Protein AF-A0A6P2EYE4-F1 (afdb_monomer_lite)

Structure (mmCIF, N/CA/C/O backbone):
data_AF-A0A6P2EYE4-F1
#
_entry.id   AF-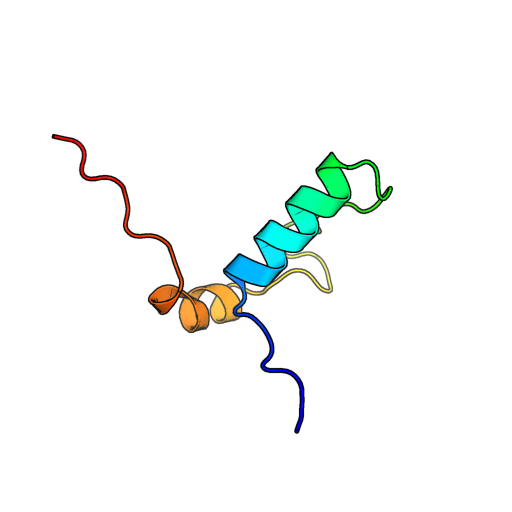A0A6P2EYE4-F1
#
loop_
_atom_site.group_PDB
_atom_site.id
_atom_site.type_symbol
_atom_site.label_atom_id
_atom_site.label_alt_id
_atom_site.label_comp_id
_atom_site.label_asym_id
_atom_site.label_entity_id
_atom_site.label_seq_id
_atom_site.pdbx_PDB_ins_code
_atom_site.Cartn_x
_atom_site.Cartn_y
_atom_site.Cartn_z
_atom_site.occupancy
_atom_site.B_iso_or_equiv
_atom_site.auth_seq_id
_atom_site.auth_comp_id
_atom_site.auth_asym_id
_atom_site.auth_atom_id
_atom_site.pdbx_PDB_model_num
ATOM 1 N N . MET A 1 1 ? 2.221 -26.936 -7.922 1.00 52.12 1 MET A N 1
ATOM 2 C CA . MET A 1 1 ? 2.636 -25.641 -8.511 1.00 52.12 1 MET A CA 1
ATOM 3 C C . MET A 1 1 ? 2.445 -24.554 -7.462 1.00 52.12 1 MET A C 1
ATOM 5 O O . MET A 1 1 ? 1.332 -24.463 -6.953 1.00 52.12 1 MET A O 1
ATOM 9 N N . PRO A 1 2 ? 3.471 -23.781 -7.061 1.00 52.25 2 PRO A N 1
ATOM 10 C CA . PRO A 1 2 ? 3.274 -22.721 -6.076 1.00 52.25 2 PRO A CA 1
ATOM 11 C C . PRO A 1 2 ? 2.291 -21.684 -6.635 1.00 52.25 2 PRO A C 1
ATOM 13 O O . PRO A 1 2 ? 2.445 -21.229 -7.768 1.00 52.25 2 PRO A O 1
ATOM 16 N N . ALA A 1 3 ? 1.262 -21.335 -5.857 1.00 62.09 3 ALA A N 1
ATOM 17 C CA . ALA A 1 3 ? 0.296 -20.310 -6.236 1.00 62.09 3 ALA A CA 1
ATOM 18 C C . ALA A 1 3 ? 1.043 -19.023 -6.616 1.00 62.09 3 ALA A C 1
ATOM 20 O O . ALA A 1 3 ? 1.864 -18.521 -5.841 1.00 62.09 3 ALA A O 1
ATOM 21 N N . LYS A 1 4 ? 0.794 -18.507 -7.825 1.00 71.06 4 LYS A N 1
ATOM 22 C CA . LYS A 1 4 ? 1.454 -17.304 -8.341 1.00 71.06 4 LYS A CA 1
ATOM 23 C C . LYS A 1 4 ? 1.199 -16.154 -7.365 1.00 71.06 4 LYS A C 1
ATOM 25 O O . LYS A 1 4 ? 0.068 -15.684 -7.238 1.00 71.06 4 LYS A O 1
ATOM 30 N N . ARG A 1 5 ? 2.241 -15.734 -6.639 1.00 72.50 5 ARG A N 1
ATOM 31 C CA . ARG A 1 5 ? 2.145 -14.633 -5.674 1.00 72.50 5 ARG A CA 1
ATOM 32 C C . ARG A 1 5 ? 1.729 -13.378 -6.439 1.00 72.50 5 ARG A C 1
ATOM 34 O O . ARG A 1 5 ? 2.374 -13.004 -7.418 1.00 72.50 5 ARG A O 1
ATOM 41 N N . LYS A 1 6 ? 0.618 -12.766 -6.028 1.00 83.62 6 LYS A N 1
ATOM 42 C CA . LYS A 1 6 ? 0.132 -11.517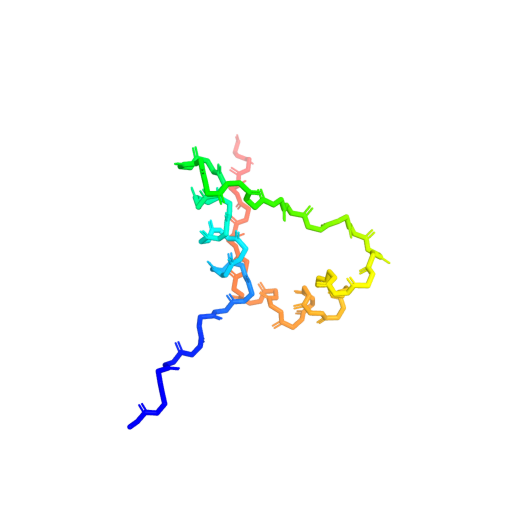 -6.624 1.00 83.62 6 LYS A CA 1
ATOM 43 C C . LYS A 1 6 ? 1.160 -10.403 -6.365 1.00 83.62 6 LYS A C 1
ATOM 45 O O . LYS A 1 6 ? 1.877 -10.446 -5.363 1.00 83.62 6 LYS A O 1
ATOM 50 N N . GLY A 1 7 ? 1.247 -9.430 -7.276 1.00 90.44 7 GLY A N 1
ATOM 51 C CA . GLY A 1 7 ? 2.165 -8.289 -7.157 1.00 90.44 7 GLY A CA 1
ATOM 52 C C . GLY A 1 7 ? 1.872 -7.409 -5.934 1.00 90.44 7 GLY A C 1
ATOM 53 O O . GLY A 1 7 ? 0.805 -7.518 -5.327 1.00 90.44 7 GLY A O 1
ATOM 54 N N . LEU A 1 8 ? 2.806 -6.518 -5.582 1.00 92.50 8 LEU A N 1
ATOM 55 C CA . LEU A 1 8 ? 2.722 -5.684 -4.374 1.00 92.50 8 LEU A CA 1
ATOM 56 C C . LEU A 1 8 ? 1.395 -4.916 -4.277 1.00 92.50 8 LEU A C 1
ATOM 58 O O . LEU A 1 8 ? 0.685 -5.050 -3.282 1.00 92.50 8 LEU A O 1
ATOM 62 N N . TYR A 1 9 ? 1.015 -4.182 -5.326 1.00 92.31 9 TYR A N 1
ATOM 63 C CA . TYR A 1 9 ? -0.229 -3.405 -5.338 1.00 92.31 9 TYR A CA 1
ATOM 64 C C . TYR A 1 9 ? -1.483 -4.274 -5.205 1.00 92.31 9 TYR A C 1
ATOM 66 O O . TYR A 1 9 ? -2.427 -3.887 -4.520 1.00 92.31 9 TYR A O 1
ATOM 74 N N . ALA A 1 10 ? -1.487 -5.473 -5.791 1.00 92.62 10 ALA A N 1
ATOM 75 C CA . ALA A 1 10 ? -2.604 -6.404 -5.653 1.00 92.62 10 ALA A CA 1
ATOM 76 C C . ALA A 1 10 ? -2.745 -6.916 -4.209 1.00 92.62 10 ALA A C 1
ATOM 78 O O . ALA A 1 10 ? -3.862 -7.084 -3.721 1.00 92.62 10 ALA A O 1
ATOM 79 N N . ASN A 1 11 ? -1.628 -7.118 -3.504 1.00 92.12 11 ASN A N 1
ATOM 80 C CA . ASN A 1 11 ? -1.643 -7.506 -2.093 1.00 92.12 11 ASN A CA 1
ATOM 81 C C . ASN A 1 11 ? -2.097 -6.351 -1.192 1.00 92.12 11 ASN A C 1
ATOM 83 O O . ASN A 1 11 ? -2.890 -6.574 -0.277 1.00 92.12 11 ASN A O 1
ATOM 87 N N . ILE A 1 12 ? -1.637 -5.124 -1.468 1.00 93.12 12 ILE A N 1
ATOM 88 C CA . ILE A 1 12 ? -2.074 -3.919 -0.749 1.00 93.12 12 ILE A CA 1
ATOM 89 C C . ILE A 1 12 ? -3.585 -3.729 -0.914 1.00 93.12 12 ILE A C 1
ATOM 91 O O . ILE A 1 12 ? -4.280 -3.586 0.088 1.00 93.12 12 ILE A O 1
ATOM 95 N N . HIS A 1 13 ? -4.102 -3.821 -2.143 1.00 92.94 13 HIS A N 1
ATOM 96 C CA . HIS A 1 13 ? -5.535 -3.718 -2.424 1.00 92.94 13 HIS A CA 1
ATOM 97 C C . HIS A 1 13 ? -6.334 -4.821 -1.720 1.00 92.94 13 HIS A C 1
ATOM 99 O O . HIS A 1 13 ? -7.324 -4.546 -1.054 1.00 92.94 13 HIS A O 1
ATOM 105 N N . ALA A 1 14 ? -5.886 -6.078 -1.799 1.00 93.69 14 ALA A N 1
ATOM 106 C CA . ALA A 1 14 ? -6.557 -7.182 -1.113 1.00 93.69 14 ALA A CA 1
ATOM 107 C C . ALA A 1 14 ? -6.618 -6.969 0.407 1.00 93.69 14 ALA A C 1
ATOM 109 O O . ALA A 1 14 ? -7.623 -7.292 1.034 1.00 93.69 14 ALA A O 1
ATOM 110 N N . LYS A 1 15 ? -5.558 -6.416 1.008 1.00 94.00 15 LYS A N 1
ATOM 111 C CA . LYS A 1 15 ? -5.559 -6.066 2.429 1.00 94.00 15 LYS A CA 1
ATOM 112 C C . LYS A 1 15 ? -6.508 -4.904 2.726 1.00 94.00 15 LYS A C 1
ATOM 114 O O . LYS A 1 15 ? -7.252 -4.991 3.692 1.00 94.00 15 LYS A O 1
ATOM 119 N N . GLN A 1 16 ? -6.514 -3.854 1.906 1.00 94.62 16 GLN A N 1
ATOM 120 C CA . GLN A 1 16 ? -7.454 -2.736 2.051 1.00 94.62 16 GLN A CA 1
ATOM 121 C C . GLN A 1 16 ? -8.909 -3.214 2.032 1.00 94.62 16 GLN A C 1
ATOM 123 O O . GLN A 1 16 ? -9.679 -2.816 2.900 1.00 94.62 16 GLN A O 1
ATOM 128 N N . GLU A 1 17 ? -9.260 -4.127 1.124 1.00 95.81 17 GLU A N 1
ATOM 129 C CA . GLU A 1 17 ? -10.606 -4.706 1.081 1.00 95.81 17 GLU A CA 1
ATOM 130 C C . GLU A 1 17 ? -10.922 -5.512 2.346 1.00 95.81 17 GLU A C 1
ATOM 132 O O . GLU A 1 17 ? -11.985 -5.326 2.928 1.00 95.81 17 GLU A O 1
ATOM 137 N N . ARG A 1 18 ? -10.000 -6.344 2.854 1.00 97.00 18 ARG A N 1
ATOM 138 C CA . ARG A 1 18 ? -10.226 -7.055 4.130 1.00 97.00 18 ARG A CA 1
ATOM 139 C C . ARG A 1 18 ? -10.482 -6.097 5.294 1.00 97.00 18 ARG A C 1
ATOM 141 O O . ARG A 1 18 ? -11.418 -6.309 6.059 1.00 97.00 18 ARG A O 1
ATOM 148 N N . ILE A 1 19 ? -9.694 -5.024 5.384 1.00 95.94 19 ILE A N 1
ATOM 149 C CA . ILE A 1 19 ? -9.865 -3.980 6.404 1.00 95.94 19 ILE A CA 1
ATOM 150 C C . ILE A 1 19 ? -11.244 -3.330 6.262 1.00 95.94 19 ILE A C 1
ATOM 152 O O . ILE A 1 19 ? -11.963 -3.190 7.247 1.00 95.94 19 ILE A O 1
ATOM 156 N N . LYS A 1 20 ? -11.640 -2.993 5.032 1.00 95.94 20 LYS A N 1
ATOM 157 C CA . LYS A 1 20 ? -12.951 -2.414 4.718 1.00 95.94 20 LYS A CA 1
ATOM 158 C C . LYS A 1 20 ? -14.108 -3.352 5.077 1.00 95.94 20 LYS A C 1
ATOM 160 O O . LYS A 1 20 ? -15.140 -2.883 5.542 1.00 95.94 20 LYS A O 1
ATOM 165 N N . HIS A 1 21 ? -13.928 -4.659 4.902 1.00 97.06 21 HIS A N 1
ATOM 166 C CA . HIS A 1 21 ? -14.890 -5.689 5.300 1.00 97.06 21 HIS A CA 1
ATOM 167 C C . HIS A 1 21 ? -14.891 -5.995 6.807 1.00 97.06 21 HIS A C 1
ATOM 169 O O . HIS A 1 21 ? -15.644 -6.861 7.244 1.00 97.06 21 HIS A O 1
ATOM 175 N N . GLY A 1 22 ? -14.084 -5.297 7.611 1.00 96.12 22 GLY A N 1
ATOM 176 C CA . GLY A 1 22 ? -14.104 -5.430 9.066 1.00 96.12 22 GLY A CA 1
ATOM 177 C C . GLY A 1 22 ? -13.200 -6.534 9.610 1.00 96.12 22 GLY A C 1
ATOM 178 O O . GLY A 1 22 ? -13.468 -7.063 10.682 1.00 96.12 22 GLY A O 1
ATOM 179 N N . SER A 1 23 ? -12.104 -6.876 8.925 1.00 94.88 23 SER A N 1
ATOM 180 C CA . SER A 1 23 ? -11.173 -7.914 9.397 1.00 94.88 23 SER A CA 1
ATOM 181 C C . SER A 1 23 ? -10.392 -7.561 10.674 1.00 94.88 23 SER A C 1
ATOM 183 O O . SER A 1 23 ? -9.568 -8.361 11.106 1.00 94.88 23 SER A O 1
ATOM 185 N N . GLY A 1 24 ? -10.550 -6.353 11.232 1.00 93.88 24 GLY A N 1
ATOM 186 C CA . GLY A 1 24 ? -9.777 -5.869 12.387 1.00 93.88 24 GLY A CA 1
ATOM 187 C C . GLY A 1 24 ? -8.280 -5.647 12.112 1.00 93.88 24 GLY A C 1
ATOM 188 O O . GLY A 1 24 ? -7.523 -5.324 13.023 1.00 93.88 24 GLY A O 1
ATOM 189 N N . GLU A 1 25 ? -7.829 -5.814 10.863 1.00 94.50 25 GLU A N 1
ATOM 190 C CA . GLU A 1 25 ? -6.452 -5.518 10.459 1.00 94.50 25 GLU A CA 1
ATOM 191 C C . GLU A 1 25 ? -6.266 -4.004 10.245 1.00 94.50 25 GLU A C 1
ATOM 193 O O . GLU A 1 25 ? -7.210 -3.272 9.949 1.00 94.50 25 GLU A O 1
ATOM 198 N N . HIS A 1 26 ? -5.017 -3.532 10.288 1.00 93.38 26 HIS A N 1
ATOM 199 C CA . HIS A 1 26 ? -4.663 -2.170 9.881 1.00 93.38 26 HIS A CA 1
ATOM 200 C C . HIS A 1 26 ? -3.503 -2.163 8.885 1.00 93.38 26 HIS A C 1
ATOM 202 O O . HIS A 1 26 ? -2.675 -3.088 8.830 1.00 93.38 26 HIS A O 1
ATOM 208 N N . MET A 1 27 ? -3.434 -1.109 8.069 1.00 93.00 27 MET A N 1
ATOM 209 C CA . MET A 1 27 ? -2.261 -0.873 7.235 1.00 93.00 27 MET A CA 1
ATOM 210 C C . MET A 1 27 ? -1.106 -0.400 8.115 1.00 93.00 27 MET A C 1
ATOM 212 O O . MET A 1 27 ? -1.288 0.434 8.999 1.00 93.00 27 MET A O 1
ATOM 216 N N . ARG A 1 28 ? 0.088 -0.947 7.884 1.00 94.12 28 ARG A N 1
ATOM 217 C CA . ARG A 1 28 ? 1.281 -0.501 8.605 1.00 94.12 28 ARG A CA 1
ATOM 218 C C . ARG A 1 28 ? 1.669 0.895 8.139 1.00 94.12 28 ARG A C 1
ATOM 220 O O . ARG A 1 28 ? 1.536 1.207 6.956 1.00 94.12 28 ARG A O 1
ATOM 227 N N . LYS A 1 29 ? 2.157 1.715 9.070 1.00 90.00 29 LYS A N 1
ATOM 228 C CA . LYS A 1 29 ? 2.654 3.053 8.744 1.00 90.00 29 LYS A CA 1
ATOM 229 C C . LYS A 1 29 ? 3.882 2.932 7.832 1.00 90.00 29 LYS A C 1
ATOM 231 O O . LYS A 1 29 ? 4.709 2.048 8.082 1.00 90.00 29 LYS A O 1
ATOM 236 N N . PRO A 1 30 ? 4.033 3.793 6.816 1.00 89.75 30 PRO A N 1
ATOM 237 C CA . PRO A 1 30 ? 5.278 3.883 6.059 1.00 89.75 30 PRO A CA 1
ATOM 238 C C . PRO A 1 30 ? 6.476 4.026 7.008 1.00 89.75 30 PRO A C 1
ATOM 240 O O . PRO A 1 30 ? 6.383 4.734 8.009 1.00 89.75 30 PRO A O 1
ATOM 243 N N . GLY A 1 31 ? 7.561 3.295 6.747 1.00 87.56 31 GLY A N 1
ATOM 244 C CA . GLY A 1 31 ? 8.761 3.298 7.595 1.00 87.56 31 GLY A CA 1
ATOM 245 C C . GLY A 1 31 ? 8.676 2.472 8.886 1.00 87.56 31 GLY A C 1
ATOM 246 O O . GLY A 1 31 ? 9.683 2.325 9.571 1.00 87.56 31 GLY A O 1
ATOM 247 N N . SER A 1 32 ? 7.519 1.894 9.232 1.00 92.50 32 SER A N 1
ATOM 248 C CA . SER A 1 32 ? 7.433 0.983 10.385 1.00 92.50 32 SER A CA 1
ATOM 249 C C . SER A 1 32 ? 7.972 -0.419 10.053 1.00 92.50 32 SER A C 1
ATOM 251 O O . SER A 1 32 ? 7.855 -0.863 8.905 1.00 92.50 32 SER A O 1
ATOM 253 N N . PRO A 1 33 ? 8.518 -1.158 11.041 1.00 89.56 33 PRO A N 1
ATOM 254 C CA . PRO A 1 33 ? 8.950 -2.538 10.847 1.00 89.56 33 PRO A CA 1
ATOM 255 C C . PRO A 1 33 ? 7.848 -3.399 10.210 1.00 89.56 33 PRO A C 1
ATOM 257 O O . PRO A 1 33 ? 6.739 -3.536 10.734 1.00 89.56 33 PRO A O 1
ATOM 260 N N . GLY A 1 34 ? 8.147 -3.968 9.040 1.00 84.81 34 GLY A N 1
ATOM 261 C CA . GLY A 1 34 ? 7.225 -4.817 8.282 1.00 84.81 34 GLY A CA 1
ATOM 262 C C . GLY A 1 34 ? 6.231 -4.078 7.378 1.00 84.81 34 GLY A C 1
ATOM 263 O O . GLY A 1 34 ? 5.313 -4.727 6.861 1.00 84.81 34 GLY A O 1
ATOM 264 N N . ALA A 1 35 ? 6.360 -2.761 7.198 1.00 92.00 35 ALA A N 1
ATOM 265 C CA . ALA A 1 35 ? 5.749 -2.050 6.077 1.00 92.00 35 ALA A CA 1
ATOM 266 C C . ALA A 1 35 ? 6.527 -2.325 4.772 1.00 92.00 35 ALA A C 1
ATOM 268 O O . ALA A 1 35 ? 7.715 -2.651 4.830 1.00 92.00 35 ALA A O 1
ATOM 269 N N . PRO A 1 36 ? 5.890 -2.206 3.592 1.00 91.06 36 PRO A N 1
ATOM 270 C CA . PRO A 1 36 ? 6.616 -2.250 2.326 1.00 91.06 36 PRO A CA 1
ATOM 271 C C . PRO A 1 36 ? 7.671 -1.136 2.270 1.00 91.06 36 PRO A C 1
ATOM 273 O O . PRO A 1 36 ? 7.378 0.002 2.641 1.00 91.06 36 PRO A O 1
ATOM 276 N N . SER A 1 37 ? 8.879 -1.473 1.815 1.00 91.44 37 SER A N 1
ATOM 277 C CA . SER A 1 37 ? 9.963 -0.508 1.601 1.00 91.44 37 SER A CA 1
ATOM 278 C C . SER A 1 37 ? 9.777 0.263 0.295 1.00 91.44 37 SER A C 1
ATOM 280 O O . SER A 1 37 ? 9.057 -0.187 -0.598 1.00 91.44 37 SER A O 1
ATOM 282 N N . GLU A 1 38 ? 10.474 1.386 0.155 1.00 90.25 38 GLU A N 1
ATOM 283 C CA . GLU A 1 38 ? 10.518 2.170 -1.085 1.00 90.25 38 GLU A CA 1
ATOM 284 C C . GLU A 1 38 ? 10.999 1.329 -2.278 1.00 90.25 38 GLU A C 1
ATOM 286 O O . GLU A 1 38 ? 10.296 1.234 -3.281 1.00 90.25 38 GLU A O 1
ATOM 291 N N . GLU A 1 39 ? 12.068 0.545 -2.103 1.00 89.75 39 GLU A N 1
ATOM 292 C CA . GLU A 1 39 ? 12.532 -0.416 -3.115 1.00 89.75 39 GLU A CA 1
ATOM 293 C C . GLU A 1 39 ? 11.450 -1.422 -3.550 1.00 89.75 39 GLU A C 1
ATOM 295 O O . GLU A 1 39 ? 11.451 -1.918 -4.679 1.00 89.75 39 GLU A O 1
ATOM 300 N N . SER A 1 40 ? 10.533 -1.788 -2.645 1.00 90.75 40 SER A N 1
ATOM 301 C CA . SER A 1 40 ? 9.431 -2.695 -2.982 1.00 90.75 40 SER A CA 1
ATOM 302 C C . SER A 1 40 ? 8.449 -2.021 -3.939 1.00 90.75 40 SER A C 1
ATOM 304 O O . SER A 1 40 ? 7.921 -2.686 -4.833 1.00 90.75 40 SER A O 1
ATOM 306 N N . PHE A 1 41 ? 8.213 -0.718 -3.766 1.00 89.50 41 PHE A N 1
ATOM 307 C CA . PHE A 1 41 ? 7.379 0.079 -4.662 1.00 89.50 41 PHE A CA 1
ATOM 308 C C . PHE A 1 41 ? 8.055 0.304 -6.015 1.00 89.50 41 PHE A C 1
ATOM 310 O O . PHE A 1 41 ? 7.395 0.101 -7.032 1.00 89.50 41 PHE A O 1
ATOM 317 N N . GLU A 1 42 ? 9.358 0.591 -6.045 1.00 90.38 42 GLU A N 1
ATOM 318 C CA . GLU A 1 42 ? 10.136 0.708 -7.290 1.00 90.38 42 GLU A CA 1
ATOM 319 C C . GLU A 1 42 ? 10.080 -0.588 -8.114 1.00 90.38 42 GLU A C 1
ATOM 321 O O . GLU A 1 42 ? 9.715 -0.593 -9.289 1.00 90.38 42 GLU A O 1
ATOM 326 N N . LYS A 1 43 ? 10.320 -1.744 -7.480 1.00 90.31 43 LYS A N 1
ATOM 327 C CA . LYS A 1 43 ? 10.224 -3.057 -8.151 1.00 90.31 43 LYS A CA 1
ATOM 328 C C . LYS A 1 43 ? 8.810 -3.355 -8.661 1.00 90.31 43 LYS A C 1
ATOM 330 O O . LYS A 1 43 ? 8.639 -4.123 -9.611 1.00 90.31 43 LYS A O 1
ATOM 335 N N . ALA A 1 44 ? 7.793 -2.772 -8.031 1.00 89.88 44 ALA A N 1
ATOM 336 C CA . ALA A 1 44 ? 6.391 -2.958 -8.376 1.00 89.88 44 ALA A CA 1
ATOM 337 C C . ALA A 1 44 ? 5.841 -1.902 -9.346 1.00 89.88 44 ALA A C 1
ATOM 339 O O . ALA A 1 44 ? 4.669 -2.010 -9.718 1.00 89.88 44 ALA A O 1
ATOM 340 N N . GLU A 1 45 ? 6.644 -0.936 -9.796 1.00 87.69 45 GLU A N 1
ATOM 341 C CA . GLU A 1 45 ? 6.220 0.171 -10.664 1.00 87.69 45 GLU A CA 1
ATOM 342 C C . GLU A 1 45 ? 5.499 -0.326 -11.927 1.00 87.69 45 GLU A C 1
ATOM 344 O O . GLU A 1 45 ? 4.428 0.159 -12.282 1.00 87.69 45 GLU A O 1
ATOM 349 N N . LYS A 1 46 ? 5.996 -1.409 -12.537 1.00 84.88 46 LYS A N 1
ATOM 350 C CA . LYS A 1 46 ? 5.381 -2.052 -13.716 1.00 84.88 46 LYS A CA 1
ATOM 351 C C . LYS A 1 46 ? 3.952 -2.557 -13.477 1.00 84.88 46 LYS A C 1
ATOM 353 O O . LYS A 1 46 ? 3.218 -2.809 -14.428 1.00 84.88 46 LYS A O 1
ATOM 358 N N . THR A 1 47 ? 3.574 -2.761 -12.216 1.00 84.44 47 THR A N 1
ATOM 359 C CA . THR A 1 47 ? 2.233 -3.204 -11.801 1.00 84.44 47 THR A CA 1
ATOM 360 C C . THR A 1 47 ? 1.355 -2.059 -11.297 1.00 84.44 47 THR A C 1
ATOM 362 O O . THR A 1 47 ? 0.187 -2.289 -10.975 1.00 84.44 47 THR A O 1
ATOM 365 N N . ALA A 1 48 ? 1.887 -0.834 -11.231 1.00 82.25 48 ALA A N 1
ATOM 366 C CA . ALA A 1 48 ? 1.110 0.348 -10.901 1.00 82.25 48 ALA A CA 1
ATOM 367 C C . ALA A 1 48 ? 0.091 0.645 -12.014 1.00 82.25 48 ALA A C 1
ATOM 369 O O . ALA A 1 48 ? 0.334 0.431 -13.205 1.00 82.25 48 ALA A O 1
ATOM 370 N N . ARG A 1 49 ? -1.091 1.137 -11.629 1.00 77.81 49 ARG A N 1
ATOM 371 C CA . ARG A 1 49 ? -2.103 1.564 -12.604 1.00 77.81 49 ARG A CA 1
ATOM 372 C C . AR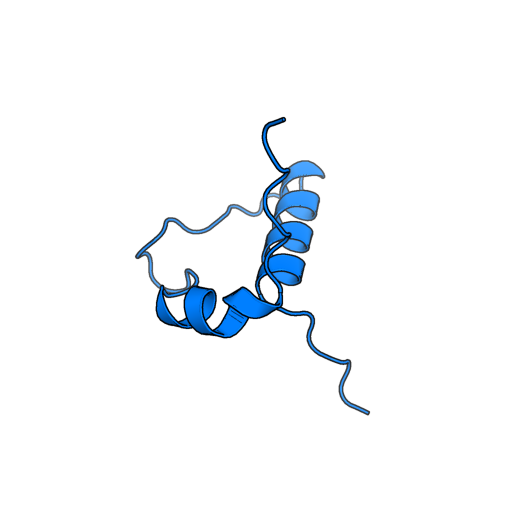G A 1 49 ? -1.606 2.828 -13.301 1.00 77.81 49 ARG A C 1
ATOM 374 O O . ARG A 1 49 ? -1.124 3.739 -12.634 1.00 77.81 49 ARG A O 1
ATOM 381 N N . LYS A 1 50 ? -1.786 2.906 -14.623 1.00 75.12 50 LYS A N 1
ATOM 382 C CA . LYS A 1 50 ? -1.505 4.132 -15.383 1.00 75.12 50 LYS A CA 1
ATOM 383 C C . LYS A 1 50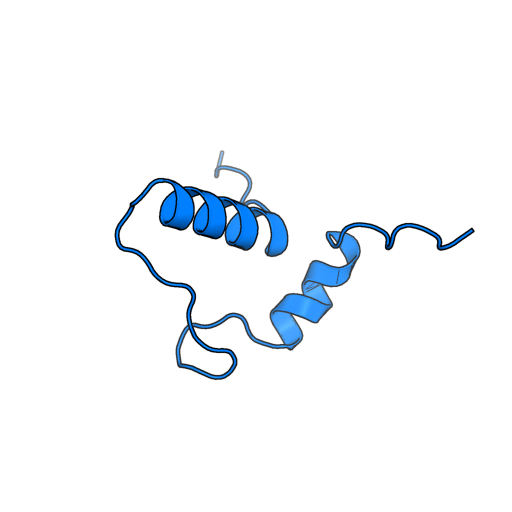 ? -2.311 5.294 -14.781 1.00 75.12 50 LYS A C 1
ATOM 385 O O . LYS A 1 50 ? -3.508 5.103 -14.525 1.00 75.12 50 LYS A O 1
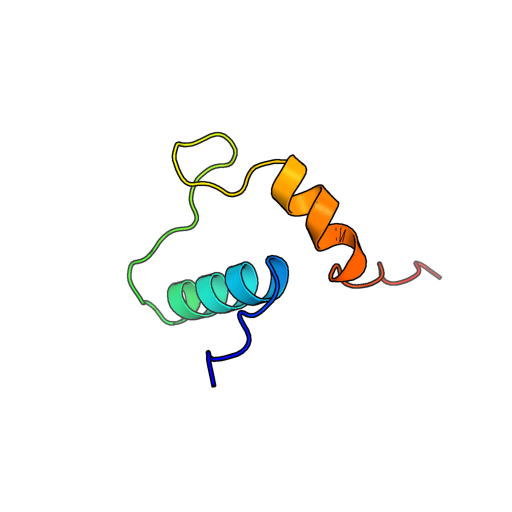ATOM 390 N N . PRO A 1 51 ? -1.700 6.469 -14.543 1.00 73.88 51 PRO A N 1
ATOM 391 C CA . PRO A 1 51 ? -2.450 7.635 -14.102 1.00 73.88 51 PRO A CA 1
ATOM 392 C C . PRO A 1 51 ? -3.533 7.942 -15.140 1.00 73.88 51 PRO A C 1
ATOM 394 O O . PRO A 1 51 ? -3.295 7.827 -16.344 1.00 73.88 51 PRO A O 1
ATOM 397 N N . LYS A 1 52 ? -4.743 8.297 -14.688 1.00 73.50 52 LYS A N 1
ATOM 398 C CA . LYS A 1 52 ? -5.771 8.778 -15.617 1.00 73.50 52 LYS A CA 1
ATOM 399 C C . LYS A 1 52 ? -5.240 10.067 -16.242 1.00 73.50 52 LYS A C 1
ATOM 401 O O . LYS A 1 52 ? -4.907 10.991 -15.499 1.00 73.50 52 LYS A O 1
ATOM 406 N N . SER A 1 53 ? -5.123 10.113 -17.571 1.00 67.62 53 SER A N 1
ATOM 407 C CA . SER A 1 53 ? -4.761 11.348 -18.263 1.00 67.62 53 SER A CA 1
ATOM 408 C C . SER A 1 53 ? -5.780 12.414 -17.879 1.00 67.62 53 SER A C 1
ATOM 410 O O . SER A 1 53 ? -6.981 12.211 -18.061 1.00 67.62 53 SER A O 1
ATOM 412 N N . LYS A 1 54 ? -5.308 13.522 -17.313 1.00 66.50 54 LYS A N 1
ATOM 413 C CA . LYS A 1 54 ? -6.119 14.731 -17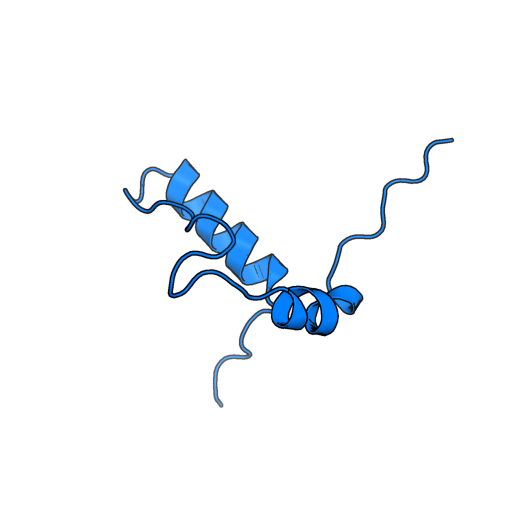.217 1.00 66.50 54 LYS A CA 1
ATOM 414 C C . LYS A 1 54 ? -6.191 15.277 -18.644 1.00 66.50 54 LYS A C 1
ATOM 416 O O . LYS A 1 54 ? -5.172 15.746 -19.144 1.00 66.50 54 LYS A O 1
ATOM 421 N N . HIS A 1 55 ? -7.315 15.052 -19.319 1.00 59.28 55 HIS A N 1
ATOM 422 C CA . HIS A 1 55 ? -7.683 15.837 -20.493 1.00 59.28 55 HIS A CA 1
ATOM 423 C C . HIS A 1 55 ? -8.389 17.094 -19.996 1.00 59.28 55 HIS A C 1
ATOM 425 O O . HIS A 1 55 ? -9.172 16.947 -19.026 1.00 59.28 55 HIS A O 1
#

Sequence (55 aa):
MPAKRKGLYANIHAKQERIKHGSGEHMRKPGSPGAPSEESFEKAEKTARKPKSKH

pLDDT: mean 86.11, std 11.29, range [52.12, 97.06]

Radius of gyration: 13.6 Å; chains: 1; bounding box: 27×42×33 Å

Secondary structure (DSSP, 8-state):
----PPPHHHHHHHHHHHHHTT-S--PPPTTSTTSPPHHHHHHTGGGSPPPPP--

Foldseek 3Di:
DPDDDDAPVVVVVVVVVCVVVPVPDDQDDAPDVPHDDPVSCVVRVVVDDDPDDDD